Protein AF-A0A2V8X428-F1 (afdb_monomer_lite)

Secondary structure (DSSP, 8-state):
------------------------------PPP--------------------------HHHHHHHHHHHT-HHHHHHHHHHHHHH-TT-HHHHHHHHHHHHHHH-

Foldseek 3Di:
DDDDDDDDPPDDDDDDDDDDDDDDDDPPDDDDDDDDDDDDDDDDDDDDPPPPPPDDDDDLQNVLVVCVVVLVLVSSLVSLVVVCVVVVPPVVSVVSNVVSVVSVVD

Structure (mmCIF, N/CA/C/O backbone):
data_AF-A0A2V8X428-F1
#
_entry.id   AF-A0A2V8X428-F1
#
loop_
_atom_site.group_PDB
_atom_site.id
_atom_site.type_symbol
_atom_site.label_atom_id
_atom_site.label_alt_id
_atom_site.label_comp_id
_atom_site.label_asym_id
_atom_site.label_entity_id
_atom_site.label_seq_id
_atom_site.pdbx_PDB_ins_code
_atom_site.Cartn_x
_atom_site.Cartn_y
_atom_site.Cartn_z
_atom_site.occupancy
_atom_site.B_iso_or_equiv
_atom_site.auth_seq_id
_atom_site.auth_comp_id
_atom_site.auth_asym_id
_atom_site.auth_atom_id
_atom_site.pdbx_PDB_model_num
ATOM 1 N N . MET A 1 1 ? 14.745 6.162 -43.170 1.00 50.50 1 MET A N 1
ATOM 2 C CA . MET A 1 1 ? 15.676 6.207 -42.023 1.00 50.50 1 MET A CA 1
ATOM 3 C C . MET A 1 1 ? 16.374 7.554 -42.017 1.00 50.50 1 MET A C 1
ATOM 5 O O . MET A 1 1 ? 17.100 7.832 -42.957 1.00 50.50 1 MET A O 1
ATOM 9 N N . SER A 1 2 ? 16.129 8.395 -41.012 1.00 50.84 2 SER A N 1
ATOM 10 C CA . SER A 1 2 ? 16.917 9.608 -40.772 1.00 50.84 2 SER A CA 1
ATOM 11 C C . SER A 1 2 ? 16.932 9.864 -39.267 1.00 50.84 2 SER A C 1
ATOM 13 O O . SER A 1 2 ? 15.870 9.909 -38.647 1.00 50.84 2 SER A O 1
ATOM 15 N N . ARG A 1 3 ? 18.121 9.903 -38.660 1.00 58.78 3 ARG A N 1
ATOM 16 C CA . ARG A 1 3 ? 18.326 10.157 -37.228 1.00 58.78 3 ARG A CA 1
ATOM 17 C C . ARG A 1 3 ? 19.081 11.467 -37.094 1.00 58.78 3 ARG A C 1
ATOM 19 O O . ARG A 1 3 ? 20.189 11.573 -37.604 1.00 58.78 3 ARG A O 1
ATOM 26 N N . ILE A 1 4 ? 18.482 12.432 -36.406 1.00 63.97 4 ILE A N 1
ATOM 27 C CA . ILE A 1 4 ? 19.146 13.673 -36.007 1.00 63.97 4 ILE A CA 1
ATOM 28 C C . ILE A 1 4 ? 19.276 13.626 -34.478 1.00 63.97 4 ILE A C 1
ATOM 30 O O . ILE A 1 4 ? 18.275 13.374 -33.803 1.00 63.97 4 ILE A O 1
ATOM 34 N N . PRO A 1 5 ? 20.493 13.774 -33.927 1.00 63.38 5 PRO A N 1
ATOM 35 C CA . PRO A 1 5 ? 20.741 13.631 -32.500 1.00 63.38 5 PRO A CA 1
ATOM 36 C C . PRO A 1 5 ? 20.235 14.853 -31.727 1.00 63.38 5 PRO A C 1
ATOM 38 O O . PRO A 1 5 ? 20.516 15.998 -32.076 1.00 63.38 5 PRO A O 1
ATOM 41 N N . VAL A 1 6 ? 19.497 14.587 -30.653 1.00 55.78 6 VAL A N 1
ATOM 42 C CA . VAL A 1 6 ? 19.031 15.589 -29.695 1.00 55.78 6 VAL A CA 1
ATOM 43 C C . VAL A 1 6 ? 20.194 15.948 -28.769 1.00 55.78 6 VAL A C 1
ATOM 45 O O . VAL A 1 6 ? 20.657 15.108 -28.001 1.00 55.78 6 VAL A O 1
ATOM 48 N N . ALA A 1 7 ? 20.677 17.186 -28.847 1.00 53.62 7 ALA A N 1
ATOM 49 C CA . ALA A 1 7 ? 21.656 17.737 -27.918 1.00 53.62 7 ALA A CA 1
ATOM 50 C C . ALA A 1 7 ? 20.914 18.433 -26.765 1.00 53.62 7 ALA A C 1
ATOM 52 O O . ALA A 1 7 ? 20.445 19.559 -26.913 1.00 53.62 7 ALA A O 1
ATOM 53 N N . PHE A 1 8 ? 20.772 17.753 -25.625 1.00 53.00 8 PHE A N 1
ATOM 54 C CA . PHE A 1 8 ? 20.310 18.367 -24.377 1.00 53.00 8 PHE A CA 1
ATOM 55 C C . PHE A 1 8 ? 21.522 18.940 -23.626 1.00 53.00 8 PHE A C 1
ATOM 57 O O . PHE A 1 8 ? 22.405 18.164 -23.253 1.00 53.00 8 PHE A O 1
ATOM 64 N N . PRO A 1 9 ? 21.606 20.258 -23.373 1.00 55.38 9 PRO A N 1
ATOM 65 C CA . PRO A 1 9 ? 22.621 20.785 -22.477 1.00 55.38 9 PRO A CA 1
ATOM 66 C C . PRO A 1 9 ? 22.281 20.375 -21.039 1.00 55.38 9 PRO A C 1
ATOM 68 O O . PRO A 1 9 ? 21.251 20.747 -20.480 1.00 55.38 9 PRO A O 1
ATOM 71 N N . VAL A 1 10 ? 23.175 19.579 -20.457 1.00 59.31 10 VAL A N 1
ATOM 72 C CA . VAL A 1 10 ? 23.230 19.237 -19.035 1.00 59.31 10 VAL A CA 1
ATOM 73 C C . VAL A 1 10 ? 23.529 20.522 -18.261 1.00 59.31 10 VAL A C 1
ATOM 75 O O . VAL A 1 10 ? 24.682 20.908 -18.085 1.00 59.31 10 VAL A O 1
ATOM 78 N N . SER A 1 11 ? 22.485 21.232 -17.838 1.00 58.25 11 SER A N 1
ATOM 79 C CA . SER A 1 11 ? 22.624 22.355 -16.914 1.00 58.25 11 SER A CA 1
ATOM 80 C C . SER A 1 11 ? 22.760 21.816 -15.493 1.00 58.25 11 SER A C 1
ATOM 82 O O . SER A 1 11 ? 21.818 21.319 -14.883 1.00 58.25 11 SER A O 1
ATOM 84 N N . VAL A 1 12 ? 23.996 21.891 -15.013 1.00 61.66 12 VAL A N 1
ATOM 85 C CA . VAL A 1 12 ? 24.478 21.541 -13.679 1.00 61.66 12 VAL A CA 1
ATOM 86 C C . VAL A 1 12 ? 23.710 22.331 -12.610 1.00 61.66 12 VAL A C 1
ATOM 88 O O . VAL A 1 12 ? 23.885 23.540 -12.471 1.00 61.66 12 VAL A O 1
ATOM 91 N N . LEU A 1 13 ? 22.859 21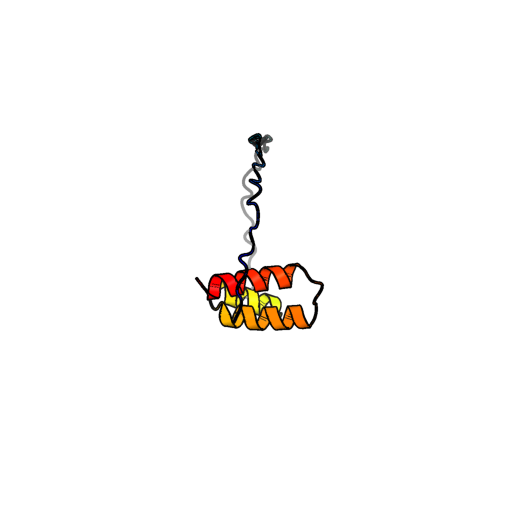.644 -11.844 1.00 56.59 13 LEU A N 1
ATOM 92 C CA . LEU A 1 13 ? 22.177 22.184 -10.667 1.00 56.59 13 LEU A CA 1
ATOM 93 C C . LEU A 1 13 ? 23.066 21.964 -9.431 1.00 56.59 13 LEU A C 1
ATOM 95 O O . LEU A 1 13 ? 22.993 20.919 -8.788 1.00 56.59 13 LEU A O 1
ATOM 99 N N . LEU A 1 14 ? 23.917 22.935 -9.093 1.00 62.81 14 LEU A N 1
ATOM 100 C CA . LEU A 1 14 ? 24.622 22.962 -7.805 1.00 62.81 14 LEU A CA 1
ATOM 101 C C . LEU A 1 14 ? 23.809 23.782 -6.799 1.00 62.81 14 LEU A C 1
ATOM 103 O O . LEU A 1 14 ? 23.998 24.988 -6.666 1.00 62.81 14 LEU A O 1
ATOM 107 N N . LEU A 1 15 ? 22.888 23.117 -6.095 1.00 61.25 15 LEU A N 1
ATOM 108 C CA . LEU A 1 15 ? 22.192 23.690 -4.944 1.00 61.25 15 LEU A CA 1
ATOM 109 C C . LEU A 1 15 ? 22.970 23.330 -3.666 1.00 61.25 15 LEU A C 1
ATOM 111 O O . LEU A 1 15 ? 22.865 22.219 -3.149 1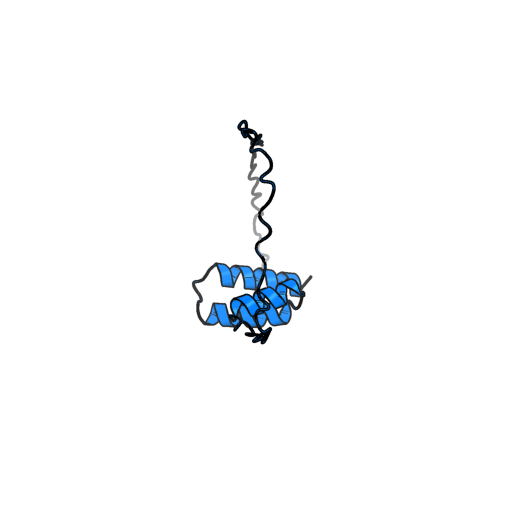.00 61.25 15 LEU A O 1
ATOM 115 N N . THR A 1 16 ? 23.793 24.252 -3.166 1.00 62.34 16 THR A N 1
ATOM 116 C CA . THR A 1 16 ? 24.499 24.102 -1.885 1.00 62.34 16 THR A CA 1
ATOM 117 C C . THR A 1 16 ? 23.529 24.325 -0.724 1.00 62.34 16 THR A C 1
ATOM 119 O O . THR A 1 16 ? 23.230 25.464 -0.365 1.00 62.34 16 THR A O 1
ATOM 122 N N . LEU A 1 17 ? 23.025 23.240 -0.137 1.00 63.38 17 LEU A N 1
ATOM 123 C CA . LEU A 1 17 ? 22.242 23.272 1.099 1.00 63.38 17 LEU A CA 1
ATOM 124 C C . LEU A 1 17 ? 23.184 23.211 2.308 1.00 63.38 17 LEU A C 1
ATOM 126 O O . LEU A 1 17 ? 23.621 22.141 2.727 1.00 63.38 17 LEU A O 1
ATOM 130 N N . SER A 1 18 ? 23.492 24.378 2.868 1.00 50.06 18 SER A N 1
ATOM 131 C CA . SER A 1 18 ? 24.108 24.513 4.189 1.00 50.06 18 SER A CA 1
ATOM 132 C C . SER A 1 18 ? 23.058 24.207 5.258 1.00 50.06 18 SER A C 1
ATOM 134 O O . SER A 1 18 ? 22.157 25.012 5.481 1.00 50.06 18 SER A O 1
ATOM 136 N N . ILE A 1 19 ? 23.154 23.052 5.917 1.00 70.38 19 ILE A N 1
ATOM 137 C CA . ILE A 1 19 ? 22.310 22.713 7.072 1.00 70.38 19 ILE A CA 1
ATOM 138 C C . ILE A 1 19 ? 23.046 23.153 8.348 1.00 70.38 19 ILE A C 1
ATOM 140 O O . ILE A 1 19 ? 24.076 22.558 8.674 1.00 70.38 19 ILE A O 1
ATOM 144 N N . PRO A 1 20 ? 22.566 24.163 9.099 1.00 54.34 20 PRO A N 1
ATOM 145 C CA . PRO A 1 20 ? 23.064 24.418 10.442 1.00 54.34 20 PRO A CA 1
ATOM 146 C C . PRO A 1 20 ? 22.540 23.341 11.402 1.00 54.34 20 PRO A C 1
ATOM 148 O O . PRO A 1 20 ? 21.338 23.182 11.613 1.00 54.34 20 PRO A O 1
ATOM 151 N N . CYS A 1 21 ? 23.477 22.595 11.982 1.00 54.34 21 CYS A N 1
ATOM 152 C CA . CYS A 1 21 ? 23.250 21.649 13.065 1.00 54.34 21 CYS A CA 1
ATOM 153 C C . CYS A 1 21 ? 22.922 22.431 14.349 1.00 54.34 21 CYS A C 1
ATOM 155 O O . CYS A 1 21 ? 23.819 22.941 15.016 1.00 54.34 21 CYS A O 1
ATOM 157 N N . ALA A 1 22 ? 21.638 22.564 14.680 1.00 55.69 22 ALA A N 1
ATOM 158 C CA . ALA A 1 22 ? 21.195 23.045 15.985 1.00 55.69 22 ALA A CA 1
ATOM 159 C C . ALA A 1 22 ? 20.793 21.832 16.834 1.00 55.69 22 ALA A C 1
ATOM 161 O O . ALA A 1 22 ? 19.657 21.363 16.783 1.00 55.69 22 ALA A O 1
ATOM 162 N N . GLY A 1 23 ? 21.760 21.296 17.583 1.00 52.56 23 GLY A N 1
ATOM 163 C CA . GLY A 1 23 ? 21.520 20.280 18.601 1.00 52.56 23 GLY A CA 1
ATOM 164 C C . GLY A 1 23 ? 20.657 20.856 19.721 1.00 52.56 23 GLY A C 1
ATOM 165 O O . GLY A 1 23 ? 21.090 21.746 20.450 1.00 52.56 23 GLY A O 1
ATOM 166 N N . GLN A 1 24 ? 19.430 20.357 19.854 1.00 52.84 24 GLN A N 1
ATOM 167 C CA . GLN A 1 24 ? 18.584 20.643 21.006 1.00 52.84 24 GLN A CA 1
ATOM 168 C C . GLN A 1 24 ? 19.021 19.742 22.163 1.00 52.84 24 GLN A C 1
ATOM 170 O O . GLN A 1 24 ? 18.690 18.560 22.203 1.00 52.84 24 GLN A O 1
ATOM 175 N N . SER A 1 25 ? 19.810 20.299 23.082 1.00 49.25 25 SER A N 1
ATOM 176 C CA . SER A 1 25 ? 20.076 19.668 24.373 1.00 49.25 25 SER A CA 1
ATOM 177 C C . SER A 1 25 ? 18.880 19.904 25.288 1.00 49.25 25 SER A C 1
ATOM 179 O O . SER A 1 25 ? 18.454 21.040 25.497 1.00 49.25 25 SER A O 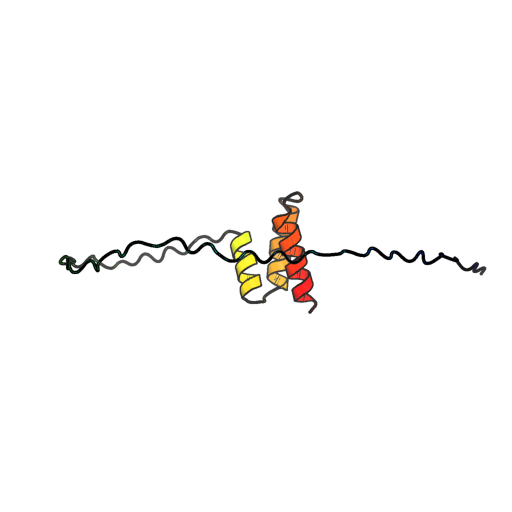1
ATOM 181 N N . LEU A 1 26 ? 18.350 18.801 25.803 1.00 50.75 26 LEU A N 1
ATOM 182 C CA . LEU A 1 26 ? 17.216 18.703 26.710 1.00 50.75 26 LEU A CA 1
ATOM 183 C C . LEU A 1 26 ? 17.424 19.580 27.954 1.00 50.75 26 LEU A C 1
ATOM 185 O O . LEU A 1 26 ? 18.429 19.462 28.654 1.00 50.75 26 LEU A O 1
ATOM 189 N N . VAL A 1 27 ? 16.453 20.452 28.229 1.00 47.12 27 VAL A N 1
ATOM 190 C CA . VAL A 1 27 ? 16.257 21.037 29.558 1.00 47.12 27 VAL A CA 1
ATOM 191 C C . VAL A 1 27 ? 15.624 19.947 30.419 1.00 47.12 27 VAL A C 1
ATOM 193 O O . VAL A 1 27 ? 14.417 19.724 30.378 1.00 47.12 27 VAL A O 1
ATOM 196 N N . GLU A 1 28 ? 16.468 19.237 31.162 1.00 53.53 28 GLU A N 1
ATOM 197 C CA . GLU A 1 28 ? 16.069 18.365 32.265 1.00 53.53 28 GLU A CA 1
ATOM 198 C C . GLU A 1 28 ? 15.580 19.273 33.410 1.00 53.53 28 GLU A C 1
ATOM 200 O O . GLU A 1 28 ? 16.368 19.906 34.118 1.00 53.53 28 GLU A O 1
ATOM 205 N N . GLY A 1 29 ? 14.263 19.433 33.536 1.00 56.09 29 GLY A N 1
ATOM 206 C CA . GLY A 1 29 ? 13.662 20.094 34.694 1.00 56.09 29 GLY A CA 1
ATOM 207 C C . GLY A 1 29 ? 13.812 19.219 35.948 1.00 56.09 29 GLY A C 1
ATOM 208 O O . GLY A 1 29 ? 13.804 17.996 35.836 1.00 56.09 29 GLY A O 1
ATOM 209 N N . PRO A 1 30 ? 13.940 19.799 37.155 1.00 51.56 30 PRO A N 1
ATOM 210 C CA . PRO A 1 30 ? 14.143 19.017 38.367 1.00 51.56 30 PRO A CA 1
ATOM 211 C C . PRO A 1 30 ? 12.830 18.342 38.782 1.00 51.56 30 PRO A C 1
ATOM 213 O O . PRO A 1 30 ? 11.954 18.969 39.387 1.00 51.56 30 PRO A O 1
ATOM 216 N N . GLU A 1 31 ? 12.684 17.056 38.468 1.00 46.31 31 GLU A N 1
ATOM 217 C CA . GLU A 1 31 ? 11.594 16.243 39.002 1.00 46.31 31 GLU A CA 1
ATOM 218 C C . GLU A 1 31 ? 11.783 16.058 40.516 1.00 46.31 31 GLU A C 1
ATOM 220 O O . GLU A 1 31 ? 12.789 15.540 41.005 1.00 46.31 31 GLU A O 1
ATOM 225 N N . LYS A 1 32 ? 10.808 16.554 41.281 1.00 52.94 32 LYS A N 1
ATOM 226 C CA . LYS A 1 32 ? 10.742 16.423 42.740 1.00 52.94 32 LYS A CA 1
ATOM 227 C C . LYS A 1 32 ? 10.551 14.942 43.114 1.00 52.94 32 LYS A C 1
ATOM 229 O O . LYS A 1 32 ? 9.793 14.256 42.430 1.00 52.94 32 LYS A O 1
ATOM 234 N N . PRO A 1 33 ? 11.141 14.437 44.212 1.00 51.59 33 PRO A N 1
ATOM 235 C CA . PRO A 1 33 ? 11.096 13.012 44.524 1.00 51.59 33 PRO A CA 1
ATOM 236 C C . PRO A 1 33 ? 9.685 12.607 44.973 1.00 51.59 33 PRO A C 1
ATOM 238 O O . PRO A 1 33 ? 9.205 13.072 46.008 1.00 51.59 33 PRO A O 1
ATOM 241 N N . VAL A 1 34 ? 9.020 11.724 44.225 1.00 60.97 34 VAL A N 1
ATOM 242 C CA . VAL A 1 34 ? 7.797 11.047 44.682 1.00 60.97 34 VAL A CA 1
ATOM 243 C C . VAL A 1 34 ? 8.208 9.802 45.469 1.00 60.97 34 VAL A C 1
ATOM 245 O O . VAL A 1 34 ? 8.802 8.871 44.932 1.00 60.97 34 VAL A O 1
ATOM 248 N N . ALA A 1 35 ? 7.922 9.819 46.771 1.00 59.56 35 ALA A N 1
ATOM 249 C CA . ALA A 1 35 ? 8.190 8.733 47.711 1.00 59.56 35 ALA A CA 1
ATOM 250 C C . ALA A 1 35 ? 7.444 7.425 47.340 1.00 59.56 35 ALA A C 1
ATOM 252 O O . ALA A 1 35 ? 6.386 7.476 46.704 1.00 59.56 35 ALA A O 1
ATOM 253 N N . PRO A 1 36 ? 7.943 6.243 47.758 1.00 48.47 36 PRO A N 1
ATOM 254 C CA . PRO A 1 36 ? 7.375 4.961 47.360 1.00 48.47 36 PRO A CA 1
ATOM 255 C C . PRO A 1 36 ? 6.046 4.696 48.077 1.00 48.47 36 PRO A C 1
ATOM 257 O O . PRO A 1 36 ? 5.969 4.678 49.306 1.00 48.47 36 PRO A O 1
ATOM 260 N N . ARG A 1 37 ? 4.981 4.462 47.304 1.00 54.25 37 ARG A N 1
ATOM 261 C CA . ARG A 1 37 ? 3.655 4.103 47.823 1.00 54.25 37 ARG A CA 1
ATOM 262 C C . ARG A 1 37 ? 3.640 2.608 48.164 1.00 54.25 37 ARG A C 1
ATOM 264 O O . ARG A 1 37 ? 3.418 1.769 47.297 1.00 54.25 37 ARG A O 1
ATOM 271 N N . VAL A 1 38 ? 3.921 2.279 49.423 1.00 50.66 38 VAL A N 1
ATOM 272 C CA . VAL A 1 38 ? 3.794 0.918 49.965 1.00 50.66 38 VAL A CA 1
ATOM 273 C C . VAL A 1 38 ? 2.342 0.650 50.379 1.00 50.66 38 VAL A C 1
ATOM 275 O O . VAL A 1 38 ? 1.727 1.468 51.056 1.00 50.66 38 VAL A O 1
ATOM 278 N N . ALA A 1 39 ? 1.874 -0.543 50.002 1.00 49.38 39 ALA A N 1
ATOM 279 C CA . ALA A 1 39 ? 0.713 -1.295 50.483 1.00 49.38 39 ALA A CA 1
ATOM 280 C C . ALA A 1 39 ? -0.696 -0.764 50.172 1.00 49.38 39 ALA A C 1
ATOM 282 O O . ALA A 1 39 ? -1.161 0.211 50.750 1.00 49.38 39 ALA A O 1
ATOM 283 N N . GLN A 1 40 ? -1.433 -1.561 49.392 1.00 49.97 40 GLN A N 1
ATOM 284 C CA . GLN A 1 40 ? -2.765 -2.028 49.786 1.00 49.97 40 GLN A CA 1
ATOM 285 C C . GLN A 1 40 ? -3.112 -3.309 49.013 1.00 49.97 40 GLN A C 1
ATOM 287 O O . GLN A 1 40 ? -3.558 -3.279 47.870 1.00 49.97 40 GLN A O 1
ATOM 292 N N . SER A 1 41 ? -2.874 -4.452 49.657 1.00 50.72 41 SER A N 1
ATOM 293 C CA . SER A 1 41 ? -3.376 -5.757 49.232 1.00 50.72 41 SER A CA 1
ATOM 294 C C . SER A 1 41 ? -4.881 -5.801 49.500 1.00 50.72 41 SER A C 1
ATOM 296 O O . SER A 1 41 ? -5.303 -5.969 50.643 1.00 50.72 41 SER A O 1
ATOM 298 N N . GLN A 1 42 ? -5.701 -5.610 48.469 1.00 53.97 42 GLN A N 1
ATOM 299 C CA . GLN A 1 42 ? -7.131 -5.909 48.553 1.00 53.97 42 GLN A CA 1
ATOM 300 C C . GLN A 1 42 ? -7.351 -7.419 48.364 1.00 53.97 42 GLN A C 1
ATOM 302 O O . GLN A 1 42 ? -6.758 -7.997 47.450 1.00 53.97 42 GLN A O 1
ATOM 307 N N . PRO A 1 43 ? -8.190 -8.076 49.187 1.00 44.19 43 PRO A N 1
ATOM 308 C CA . PRO A 1 43 ? -8.594 -9.456 48.950 1.00 44.19 43 PRO A CA 1
ATOM 309 C C . PRO A 1 43 ? -9.416 -9.523 47.659 1.00 44.19 43 PRO A C 1
ATOM 311 O O . PRO A 1 43 ? -10.540 -9.025 47.606 1.00 44.19 43 PRO A O 1
ATOM 314 N N . GLN A 1 44 ? -8.853 -10.113 46.605 1.00 47.53 44 GLN A N 1
ATOM 315 C CA . GLN A 1 44 ? -9.599 -10.409 45.387 1.00 47.53 44 GLN A CA 1
ATOM 316 C C . GLN A 1 44 ? -10.491 -11.625 45.659 1.00 47.53 44 GLN A C 1
ATOM 318 O O . GLN A 1 44 ? -10.006 -12.741 45.838 1.00 47.53 44 GLN A O 1
ATOM 323 N N . THR A 1 45 ? -11.802 -11.399 45.723 1.00 51.41 45 THR A N 1
ATOM 324 C CA . THR A 1 45 ? -12.805 -12.453 45.555 1.00 51.41 45 THR A CA 1
ATOM 325 C C . THR A 1 45 ? -12.578 -13.147 44.204 1.00 51.41 45 THR A C 1
ATOM 327 O O . THR A 1 45 ? -12.239 -12.467 43.231 1.00 51.41 45 THR A O 1
ATOM 330 N N . PRO A 1 46 ? -12.725 -14.482 44.108 1.00 50.53 46 PRO A N 1
ATOM 331 C CA . PRO A 1 46 ? -12.472 -15.200 42.865 1.00 50.53 46 PRO A CA 1
ATOM 332 C C . PRO A 1 46 ? -13.539 -14.813 41.836 1.00 50.53 46 PRO A C 1
ATOM 334 O O . PRO A 1 46 ? -14.687 -15.244 41.917 1.00 50.53 46 PRO A O 1
ATOM 337 N N . VAL A 1 47 ? -13.164 -13.946 40.896 1.00 55.59 47 VAL A N 1
ATOM 338 C CA . VAL A 1 47 ? -13.976 -13.628 39.724 1.00 55.59 47 VAL A CA 1
ATOM 339 C C . VAL A 1 47 ? -13.868 -14.781 38.735 1.00 55.59 47 VAL A C 1
ATOM 341 O O . VAL A 1 47 ? -12.790 -15.126 38.256 1.00 55.59 47 VAL A O 1
ATOM 344 N N . ASP A 1 48 ? -15.023 -15.387 38.498 1.00 57.75 48 ASP A N 1
ATOM 345 C CA . ASP A 1 48 ? -15.286 -16.478 37.573 1.00 57.75 48 ASP A CA 1
ATOM 346 C C . ASP A 1 48 ? -14.702 -16.167 36.182 1.00 57.75 48 ASP A C 1
ATOM 348 O O . ASP A 1 48 ? -15.106 -15.223 35.496 1.00 57.75 48 ASP A O 1
ATOM 352 N N . SER A 1 49 ? -13.683 -16.926 35.787 1.00 60.84 49 SER A N 1
ATOM 353 C CA . SER A 1 49 ? -12.856 -16.690 34.606 1.00 60.84 49 SER A CA 1
ATOM 354 C C . SER A 1 49 ? -13.479 -17.289 33.345 1.00 60.84 49 SER A C 1
ATOM 356 O O . SER A 1 49 ? -12.885 -18.125 32.665 1.00 60.84 49 SER A O 1
ATOM 358 N N . SER A 1 50 ? -14.659 -16.802 32.960 1.00 59.44 50 SER A N 1
ATOM 359 C CA . SER A 1 50 ? -15.110 -16.947 31.572 1.00 59.44 50 SER A CA 1
ATOM 360 C C . SER A 1 50 ? -14.435 -15.870 30.719 1.00 59.44 50 SER A C 1
ATOM 362 O O . SER A 1 50 ? -14.960 -14.789 30.466 1.00 59.44 50 SER A O 1
ATOM 364 N N . VAL A 1 51 ? -13.193 -16.145 30.312 1.00 54.81 51 VAL A N 1
ATOM 365 C CA . VAL A 1 51 ? -12.455 -15.299 29.369 1.00 54.81 51 VAL A CA 1
ATOM 366 C C . VAL A 1 51 ? -13.144 -15.406 28.009 1.00 54.81 51 VAL A C 1
ATOM 368 O O . VAL A 1 51 ? -12.851 -16.287 27.203 1.00 54.81 51 VAL A O 1
ATOM 371 N N . ILE A 1 52 ? -14.098 -14.513 27.761 1.00 62.12 52 ILE A N 1
ATOM 372 C CA . ILE A 1 52 ? -14.651 -14.273 26.431 1.00 62.12 52 ILE A CA 1
ATOM 373 C C . ILE A 1 52 ? -13.498 -13.713 25.596 1.00 62.12 52 ILE A C 1
ATOM 375 O O . ILE A 1 52 ? -13.113 -12.553 25.739 1.00 62.12 52 ILE A O 1
ATOM 379 N N . VAL A 1 53 ? -12.907 -14.549 24.743 1.00 62.66 53 VAL A N 1
ATOM 380 C CA . VAL A 1 53 ? -11.917 -14.111 23.756 1.00 62.66 53 VAL A CA 1
ATOM 381 C C . VAL A 1 53 ? -12.661 -13.308 22.691 1.00 62.66 53 VAL A C 1
ATOM 383 O O . VAL A 1 53 ? -13.111 -13.843 21.680 1.00 62.66 53 VAL A O 1
ATOM 386 N N . VAL A 1 54 ? -12.835 -12.009 22.934 1.00 69.88 54 VAL A N 1
ATOM 387 C CA . VAL A 1 54 ? -13.307 -11.067 21.918 1.00 69.88 54 VAL A CA 1
ATOM 388 C C . VAL A 1 54 ? -12.175 -10.914 20.910 1.00 69.88 54 VAL A C 1
ATOM 390 O O . VAL A 1 54 ? -11.185 -10.235 21.178 1.00 69.88 54 VAL A O 1
ATOM 393 N N . LYS A 1 55 ? -12.280 -11.585 19.761 1.00 68.44 55 LYS A N 1
ATOM 394 C CA . LYS A 1 55 ? -11.373 -11.339 18.639 1.00 68.44 55 LYS A CA 1
ATOM 395 C C . LYS A 1 55 ? -11.592 -9.890 18.182 1.00 68.44 55 LYS A C 1
ATOM 397 O O . LYS A 1 55 ? -12.717 -9.563 17.811 1.00 68.44 55 LYS A O 1
ATOM 402 N N . PRO A 1 56 ? -10.573 -9.017 18.210 1.00 72.88 56 PRO A N 1
ATOM 403 C CA . PRO A 1 56 ? -10.731 -7.667 17.696 1.00 72.88 56 PRO A CA 1
ATOM 404 C C . PRO A 1 56 ? -11.027 -7.730 16.196 1.00 72.88 56 PRO A C 1
ATOM 406 O O . PRO A 1 56 ? -10.289 -8.374 15.445 1.00 72.88 56 PRO A O 1
ATOM 409 N N . GLU A 1 57 ? -12.097 -7.070 15.763 1.00 84.12 57 GLU A N 1
ATOM 410 C CA . GLU A 1 57 ? -12.352 -6.850 14.341 1.00 84.12 57 GLU A CA 1
ATOM 411 C C . GLU A 1 57 ? -11.290 -5.880 13.810 1.00 84.12 57 GLU A C 1
ATOM 413 O O . GLU A 1 57 ? -11.209 -4.727 14.237 1.00 84.12 57 GLU A O 1
ATOM 418 N N . LEU A 1 58 ? -10.425 -6.373 12.922 1.00 89.56 58 LEU A N 1
ATOM 419 C CA . LEU A 1 58 ? -9.327 -5.593 12.356 1.00 89.56 58 LEU A CA 1
ATOM 420 C C . LEU A 1 58 ? -9.820 -4.757 11.180 1.00 89.56 58 LEU A C 1
ATOM 422 O O . LEU A 1 58 ? -10.455 -5.268 10.252 1.00 89.56 58 LEU A O 1
ATOM 426 N N . THR A 1 59 ? -9.454 -3.477 11.169 1.00 96.69 59 THR A N 1
ATOM 427 C CA . THR A 1 59 ? -9.661 -2.644 9.984 1.00 96.69 59 THR A CA 1
ATOM 428 C C . THR A 1 59 ? -8.748 -3.107 8.845 1.00 96.69 59 THR A C 1
ATOM 430 O O . THR A 1 59 ? -7.704 -3.725 9.062 1.00 96.69 59 THR A O 1
ATOM 433 N N . GLN A 1 60 ? -9.113 -2.786 7.601 1.00 97.38 60 GLN A N 1
ATOM 434 C CA . GLN A 1 60 ? -8.268 -3.104 6.441 1.00 97.38 60 GLN A CA 1
ATOM 435 C C . GLN A 1 60 ? -6.890 -2.429 6.534 1.00 97.38 60 GLN A C 1
ATOM 437 O O . GLN A 1 60 ? -5.898 -3.014 6.113 1.00 97.38 60 GLN A O 1
ATOM 442 N N . GLU A 1 61 ? -6.814 -1.230 7.117 1.00 97.69 61 GLU A N 1
ATOM 443 C CA . GLU A 1 61 ? -5.540 -0.552 7.361 1.00 97.69 61 GLU A CA 1
ATOM 444 C C . GLU A 1 61 ? -4.678 -1.317 8.370 1.00 97.69 61 GLU A C 1
ATOM 446 O O . GLU A 1 61 ? -3.526 -1.615 8.074 1.00 97.69 61 GLU A O 1
ATOM 451 N N . GLN A 1 62 ? -5.245 -1.718 9.511 1.00 98.06 62 GLN A N 1
ATOM 452 C CA . GLN A 1 62 ? -4.515 -2.497 10.516 1.00 98.06 62 GLN A CA 1
ATOM 453 C C . GLN A 1 62 ? -4.055 -3.849 9.962 1.00 98.06 62 GLN A C 1
ATOM 455 O O . GLN A 1 62 ? -2.959 -4.312 10.271 1.00 98.06 62 GLN A O 1
ATOM 460 N N . LEU A 1 63 ? -4.874 -4.481 9.117 1.00 97.81 63 LEU A N 1
ATOM 461 C CA . LEU A 1 63 ? -4.497 -5.705 8.418 1.00 97.81 63 LEU A CA 1
ATOM 462 C C . LEU A 1 63 ? -3.290 -5.475 7.492 1.00 97.81 63 LEU A C 1
ATOM 464 O O . LEU A 1 63 ? -2.355 -6.273 7.499 1.00 97.81 63 LEU A O 1
ATOM 468 N N . ALA A 1 64 ? -3.287 -4.386 6.721 1.00 98.38 64 ALA A N 1
ATOM 469 C CA . ALA A 1 64 ? -2.162 -4.029 5.858 1.00 98.38 64 ALA A CA 1
ATOM 470 C C . ALA A 1 64 ? -0.893 -3.701 6.663 1.00 98.38 64 ALA A C 1
ATOM 472 O O . ALA A 1 64 ? 0.199 -4.135 6.295 1.00 98.38 64 ALA A O 1
ATOM 473 N N . ASP A 1 65 ? -1.029 -2.990 7.785 1.00 98.44 65 ASP A N 1
ATOM 474 C CA . ASP A 1 65 ? 0.071 -2.700 8.711 1.00 98.44 65 ASP A CA 1
ATOM 475 C C . ASP A 1 65 ? 0.656 -3.990 9.313 1.00 98.44 65 ASP A C 1
ATOM 477 O O . ASP A 1 65 ? 1.876 -4.125 9.430 1.00 98.44 65 ASP A O 1
ATOM 481 N N . LEU A 1 66 ? -0.185 -4.981 9.630 1.00 98.38 66 LEU A N 1
ATOM 482 C CA . LEU A 1 66 ? 0.275 -6.295 10.082 1.00 98.38 66 LEU A CA 1
ATOM 483 C C . LEU A 1 66 ? 1.047 -7.044 8.992 1.00 98.38 66 LEU A C 1
ATOM 485 O O . LEU A 1 66 ? 2.091 -7.622 9.292 1.00 98.38 66 LEU A O 1
ATOM 489 N N . TYR A 1 67 ? 0.586 -7.014 7.739 1.00 98.56 67 TYR A N 1
ATOM 490 C CA . TYR A 1 67 ? 1.346 -7.589 6.626 1.00 98.56 67 TYR A CA 1
ATOM 491 C C . TYR A 1 67 ? 2.710 -6.904 6.460 1.00 98.56 67 TYR A C 1
ATOM 493 O O . TYR A 1 67 ? 3.725 -7.587 6.342 1.00 98.56 67 TYR A O 1
ATOM 501 N N . MET A 1 68 ? 2.774 -5.571 6.569 1.00 98.69 68 MET A N 1
ATOM 502 C CA . MET A 1 68 ? 4.048 -4.836 6.567 1.00 98.69 68 MET A CA 1
ATOM 503 C C . MET A 1 68 ? 4.979 -5.286 7.696 1.00 98.69 68 MET A C 1
ATOM 505 O O . ME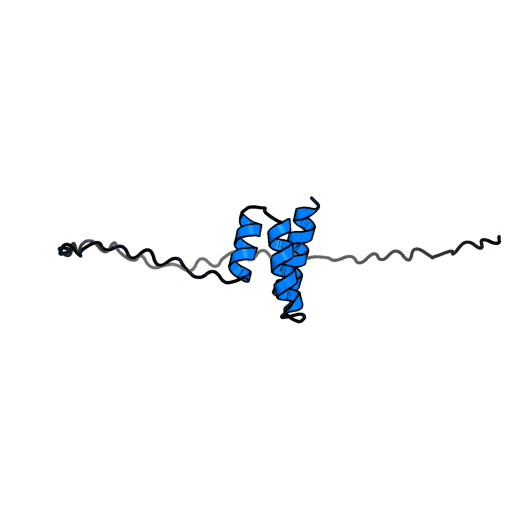T A 1 68 ? 6.157 -5.547 7.452 1.00 98.69 68 MET A O 1
ATOM 509 N N . ALA A 1 69 ? 4.460 -5.412 8.921 1.00 98.44 69 ALA A N 1
ATOM 510 C CA . ALA A 1 69 ? 5.237 -5.846 10.081 1.00 98.44 69 ALA A CA 1
ATOM 511 C C . ALA A 1 69 ? 5.789 -7.273 9.917 1.00 98.44 69 ALA A C 1
ATOM 513 O O . ALA A 1 69 ? 6.888 -7.576 10.381 1.00 98.44 69 ALA A O 1
ATOM 514 N N . ARG A 1 70 ? 5.046 -8.139 9.219 1.00 98.25 70 ARG A N 1
ATOM 515 C CA . ARG A 1 70 ? 5.450 -9.514 8.892 1.00 98.25 70 ARG A CA 1
ATOM 516 C C . ARG A 1 70 ? 6.346 -9.623 7.662 1.00 98.25 70 ARG A C 1
ATOM 518 O O . ARG A 1 70 ? 6.858 -10.706 7.402 1.00 98.25 70 ARG A O 1
ATOM 525 N N . LYS A 1 71 ? 6.591 -8.508 6.966 1.00 98.12 71 LYS A N 1
ATOM 526 C CA . LYS A 1 71 ? 7.304 -8.431 5.682 1.00 98.12 71 LYS A CA 1
ATOM 527 C C . LYS A 1 71 ? 6.574 -9.092 4.509 1.00 98.12 71 LYS A C 1
ATOM 529 O O . LYS A 1 71 ? 7.168 -9.327 3.460 1.00 98.12 71 LYS A O 1
ATOM 534 N N . ASP A 1 72 ? 5.272 -9.305 4.652 1.00 98.69 72 ASP A N 1
ATOM 535 C CA . ASP A 1 72 ? 4.376 -9.765 3.591 1.00 98.69 72 ASP A CA 1
ATOM 536 C C . ASP A 1 72 ? 4.013 -8.567 2.688 1.00 98.69 72 ASP A C 1
ATOM 538 O O . ASP A 1 72 ? 2.880 -8.080 2.641 1.00 98.69 72 ASP A O 1
ATOM 542 N N . TYR A 1 73 ? 5.025 -7.995 2.026 1.00 98.75 73 TYR A N 1
ATOM 543 C CA . TYR A 1 73 ? 4.906 -6.698 1.350 1.00 98.75 73 TYR A CA 1
ATOM 544 C C . TYR A 1 73 ? 3.934 -6.719 0.167 1.00 98.75 73 TYR A C 1
ATOM 546 O O . TYR A 1 73 ? 3.288 -5.710 -0.120 1.00 98.75 73 TYR A O 1
ATOM 554 N N . ARG A 1 74 ? 3.792 -7.867 -0.504 1.00 98.62 74 ARG A N 1
ATOM 555 C CA . ARG A 1 74 ? 2.876 -8.028 -1.639 1.00 98.62 74 ARG A CA 1
ATOM 556 C C . ARG A 1 74 ? 1.422 -7.922 -1.189 1.00 98.62 74 ARG A C 1
ATOM 558 O O . AR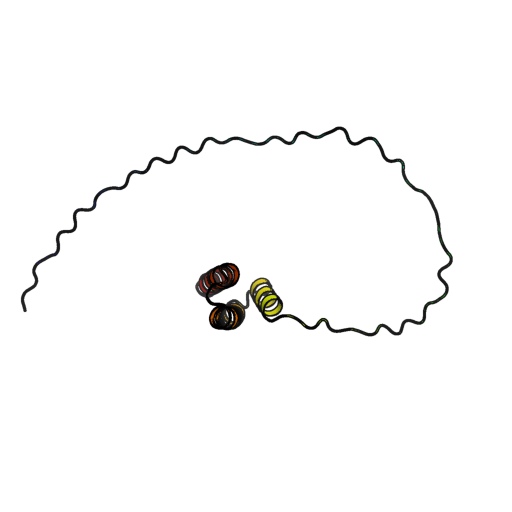G A 1 74 ? 0.635 -7.197 -1.796 1.00 98.62 74 ARG A O 1
ATOM 565 N N . GLU A 1 75 ? 1.067 -8.626 -0.125 1.00 98.69 75 GLU A N 1
ATOM 566 C CA . GLU A 1 75 ? -0.261 -8.633 0.478 1.00 98.69 75 GLU A CA 1
ATOM 567 C C . GLU A 1 75 ? -0.585 -7.245 1.036 1.00 98.69 75 GLU A C 1
ATOM 569 O O . GLU A 1 75 ? -1.660 -6.704 0.764 1.00 98.69 75 GLU A O 1
ATOM 574 N N . ALA A 1 76 ? 0.377 -6.615 1.719 1.00 98.81 76 ALA A N 1
ATOM 575 C CA . ALA A 1 76 ? 0.251 -5.235 2.175 1.00 98.81 76 ALA A CA 1
ATOM 576 C C . ALA A 1 76 ? -0.042 -4.273 1.011 1.00 98.81 76 ALA A C 1
ATOM 578 O O . ALA A 1 76 ? -1.000 -3.500 1.077 1.00 98.81 76 ALA A O 1
ATOM 579 N N . ALA A 1 77 ? 0.726 -4.349 -0.083 1.00 98.75 77 ALA A N 1
ATOM 580 C CA . ALA A 1 77 ? 0.537 -3.497 -1.254 1.00 98.75 77 ALA A CA 1
ATOM 581 C C . ALA A 1 77 ? -0.851 -3.682 -1.887 1.00 98.75 77 ALA A C 1
ATOM 583 O O . ALA A 1 77 ? -1.497 -2.703 -2.259 1.00 98.75 77 ALA A O 1
ATOM 584 N N . GLN A 1 78 ? -1.362 -4.915 -1.963 1.00 98.75 78 GLN A N 1
ATOM 585 C CA . GLN A 1 78 ? -2.712 -5.174 -2.471 1.00 98.75 78 GLN A CA 1
ATOM 586 C C . GLN A 1 78 ? -3.803 -4.543 -1.597 1.00 98.75 78 GLN A C 1
ATOM 588 O O . GLN A 1 78 ? -4.784 -4.009 -2.123 1.00 98.75 78 GLN A O 1
ATOM 593 N N . VAL A 1 79 ? -3.662 -4.604 -0.270 1.00 98.69 79 VAL A N 1
ATOM 594 C CA . VAL A 1 79 ? -4.634 -4.003 0.654 1.00 98.69 79 VAL A CA 1
ATOM 595 C C . VAL A 1 79 ? -4.554 -2.475 0.593 1.00 98.69 79 VAL A C 1
ATOM 597 O O . VAL A 1 79 ? -5.588 -1.829 0.421 1.00 98.69 79 VAL A O 1
ATOM 600 N N . TYR A 1 80 ? -3.351 -1.891 0.636 1.00 98.81 80 TYR A N 1
ATOM 601 C CA . TYR A 1 80 ? -3.183 -0.441 0.496 1.00 98.81 80 TYR A CA 1
ATOM 602 C C . TYR A 1 80 ? -3.689 0.077 -0.840 1.00 98.81 80 TYR A C 1
ATOM 604 O O . TYR A 1 80 ? -4.334 1.119 -0.859 1.00 98.81 80 TYR A O 1
ATOM 612 N N . LYS A 1 81 ? -3.494 -0.665 -1.934 1.00 98.75 81 LYS A N 1
ATOM 613 C CA . LYS A 1 81 ? -4.059 -0.298 -3.232 1.00 98.75 81 LYS A CA 1
ATOM 614 C C . LYS A 1 81 ? -5.586 -0.198 -3.172 1.00 98.75 81 LYS A C 1
ATOM 616 O O . LYS A 1 81 ? -6.158 0.767 -3.663 1.00 98.75 81 LYS A O 1
ATOM 621 N N . ARG A 1 82 ? -6.266 -1.153 -2.528 1.00 98.75 82 ARG A N 1
ATOM 622 C CA . ARG A 1 82 ? -7.727 -1.073 -2.343 1.00 98.75 82 ARG A CA 1
ATOM 623 C C . ARG A 1 82 ? -8.128 0.147 -1.509 1.00 98.75 82 ARG A C 1
ATOM 625 O O . ARG A 1 82 ? -9.114 0.800 -1.834 1.00 98.75 82 ARG A O 1
ATOM 632 N N . LEU A 1 83 ? -7.358 0.480 -0.473 1.00 98.62 83 LEU A N 1
ATOM 633 C CA . LEU A 1 83 ? -7.591 1.672 0.348 1.00 98.62 83 LEU A CA 1
ATOM 634 C C . LEU A 1 83 ? -7.367 2.978 -0.431 1.00 98.62 83 LEU A C 1
ATOM 636 O O . LEU A 1 83 ? -8.145 3.916 -0.260 1.00 98.62 83 LEU A O 1
ATOM 640 N N . THR A 1 84 ? -6.364 3.043 -1.314 1.00 98.75 84 THR A N 1
ATOM 641 C CA . THR A 1 84 ? -6.154 4.196 -2.206 1.00 98.75 84 THR A CA 1
ATOM 642 C C . THR A 1 84 ? -7.228 4.287 -3.281 1.00 98.75 84 THR A C 1
ATOM 644 O O . THR A 1 84 ? -7.653 5.385 -3.606 1.00 98.75 84 THR A O 1
ATOM 647 N N . ASP A 1 85 ? -7.709 3.155 -3.801 1.00 98.56 85 ASP A N 1
ATOM 648 C CA . ASP A 1 85 ? -8.799 3.134 -4.783 1.00 98.56 85 ASP A CA 1
ATOM 649 C C . ASP A 1 85 ? -10.106 3.676 -4.156 1.00 98.56 85 ASP A C 1
ATOM 651 O O . ASP A 1 85 ? -10.874 4.368 -4.820 1.00 98.56 85 ASP A O 1
ATOM 655 N N . GLN A 1 86 ? -10.340 3.415 -2.861 1.00 98.25 86 GLN A N 1
ATOM 656 C CA . GLN A 1 86 ? -11.488 3.938 -2.104 1.00 98.25 86 GLN A CA 1
ATOM 657 C C . GLN A 1 86 ? -11.316 5.401 -1.681 1.00 98.25 86 GLN A C 1
ATOM 659 O O . GLN A 1 86 ? -12.272 6.170 -1.729 1.00 98.25 86 GLN A O 1
ATOM 664 N N . ASN A 1 87 ? -10.106 5.790 -1.268 1.00 98.06 87 ASN A N 1
ATOM 665 C CA . ASN A 1 87 ? -9.786 7.138 -0.800 1.00 98.06 87 ASN A CA 1
ATOM 666 C C . ASN A 1 87 ? -8.556 7.699 -1.536 1.00 98.06 87 ASN A C 1
ATOM 668 O O . ASN A 1 87 ? -7.476 7.794 -0.941 1.00 98.06 87 ASN A O 1
ATOM 672 N N . PRO A 1 88 ? -8.699 8.124 -2.806 1.00 98.19 88 PRO A N 1
ATOM 673 C CA . PRO A 1 88 ? -7.555 8.511 -3.639 1.00 98.19 88 PRO A CA 1
ATOM 674 C C . PRO A 1 88 ? -6.798 9.743 -3.140 1.00 98.19 88 PRO A C 1
ATOM 676 O O . PRO A 1 88 ? -5.634 9.928 -3.472 1.00 98.19 88 PRO A O 1
ATOM 679 N N . GLN A 1 89 ? -7.454 10.589 -2.343 1.00 97.88 89 GLN A N 1
ATOM 680 C CA . GLN A 1 89 ? -6.874 11.811 -1.779 1.00 97.88 89 GLN A CA 1
ATOM 681 C C . GLN A 1 89 ? -6.248 11.599 -0.396 1.00 97.88 89 GLN A C 1
ATOM 683 O O . GLN A 1 89 ? -5.801 12.564 0.215 1.00 97.88 89 GLN A O 1
ATOM 688 N N . ASN A 1 90 ? -6.226 10.368 0.133 1.00 98.25 90 ASN A N 1
ATOM 689 C CA . ASN A 1 90 ? -5.585 10.099 1.416 1.00 98.25 90 ASN A CA 1
ATOM 690 C C . ASN A 1 90 ? -4.060 9.937 1.226 1.00 98.25 90 ASN A C 1
ATOM 692 O O . ASN A 1 90 ? -3.615 8.895 0.729 1.00 98.25 90 ASN A O 1
ATOM 696 N N . PRO A 1 91 ? -3.235 10.913 1.660 1.00 98.31 91 PRO A N 1
ATOM 697 C CA . PRO A 1 91 ? -1.789 10.853 1.459 1.00 98.31 91 PRO A CA 1
ATOM 698 C C . PRO A 1 91 ? -1.123 9.728 2.262 1.00 98.31 91 PRO A C 1
ATOM 700 O O . PRO A 1 91 ? -0.080 9.221 1.852 1.00 98.31 91 PRO A O 1
ATOM 703 N N . VAL A 1 92 ? -1.723 9.297 3.378 1.00 98.50 92 VAL A N 1
ATOM 704 C CA . VAL A 1 92 ? -1.186 8.210 4.208 1.00 98.50 92 VAL A CA 1
ATOM 705 C C . VAL A 1 92 ? -1.214 6.894 3.436 1.00 98.50 92 VAL A C 1
ATOM 707 O O . VAL A 1 92 ? -0.214 6.179 3.418 1.00 98.50 92 VAL A O 1
ATOM 710 N N . TYR A 1 93 ? -2.318 6.589 2.748 1.00 98.62 93 TYR A N 1
ATOM 711 C CA . TYR A 1 93 ? -2.453 5.344 1.984 1.00 98.62 93 TYR A CA 1
ATOM 712 C C . TYR A 1 93 ? -1.542 5.318 0.762 1.00 98.62 93 TYR A C 1
ATOM 714 O O . TYR A 1 93 ? -0.918 4.293 0.496 1.00 98.62 93 TYR A O 1
ATOM 722 N N . LEU A 1 94 ? -1.388 6.453 0.077 1.00 98.81 94 LEU A N 1
ATOM 723 C CA . LEU A 1 94 ? -0.442 6.586 -1.031 1.00 98.81 94 LEU A CA 1
ATOM 724 C C . LEU A 1 94 ? 1.004 6.360 -0.564 1.00 98.81 94 LEU A C 1
ATOM 726 O O . LEU A 1 94 ? 1.744 5.605 -1.194 1.00 98.81 94 LEU A O 1
ATOM 730 N N . ASN A 1 95 ? 1.393 6.953 0.570 1.00 98.88 95 ASN A N 1
ATOM 731 C CA . ASN A 1 95 ? 2.729 6.771 1.134 1.00 98.88 95 ASN A CA 1
ATOM 732 C C . ASN A 1 95 ? 2.975 5.319 1.575 1.00 98.88 95 ASN A C 1
ATOM 734 O O . ASN A 1 95 ? 3.983 4.720 1.204 1.00 98.88 95 ASN A O 1
ATOM 738 N N . LYS A 1 96 ? 2.034 4.724 2.320 1.00 98.69 96 LYS A N 1
ATOM 739 C CA . LYS A 1 96 ? 2.130 3.327 2.769 1.00 98.69 96 LYS A CA 1
ATOM 740 C C . LYS A 1 96 ? 2.186 2.348 1.587 1.00 98.69 96 LYS A C 1
ATOM 742 O O . LYS A 1 96 ? 2.996 1.423 1.618 1.00 98.69 96 LYS A O 1
ATOM 747 N N . LEU A 1 97 ? 1.416 2.586 0.518 1.00 98.81 97 LEU A N 1
ATOM 748 C CA . LEU A 1 97 ? 1.498 1.813 -0.726 1.00 98.81 97 LEU A CA 1
ATOM 749 C C . LEU A 1 97 ? 2.882 1.928 -1.377 1.00 98.81 97 LEU A C 1
ATOM 751 O O . LEU A 1 97 ? 3.462 0.914 -1.759 1.00 98.81 97 LEU A O 1
ATOM 755 N N . GLY A 1 98 ? 3.427 3.144 -1.478 1.00 98.69 98 GLY A N 1
ATOM 756 C CA . GLY A 1 98 ? 4.761 3.378 -2.032 1.00 98.69 98 GLY A CA 1
ATOM 757 C C . GLY A 1 98 ? 5.855 2.636 -1.260 1.00 98.69 98 GLY A C 1
ATOM 758 O O . GLY A 1 98 ? 6.686 1.961 -1.866 1.00 98.69 98 GLY A O 1
ATOM 759 N N . ILE A 1 99 ? 5.813 2.689 0.075 1.00 98.69 99 ILE A N 1
ATOM 760 C CA . ILE A 1 99 ? 6.749 1.956 0.939 1.00 98.69 99 ILE A CA 1
ATOM 761 C C . ILE A 1 99 ? 6.595 0.444 0.739 1.00 98.69 99 ILE A C 1
ATOM 763 O O . ILE A 1 99 ? 7.600 -0.242 0.567 1.00 98.69 99 ILE A O 1
ATOM 767 N N . ALA A 1 100 ? 5.366 -0.081 0.720 1.00 98.69 100 ALA A N 1
ATOM 768 C CA . ALA A 1 100 ? 5.120 -1.508 0.509 1.00 98.69 100 ALA A CA 1
ATOM 769 C C . ALA A 1 100 ? 5.684 -1.996 -0.837 1.00 98.69 100 ALA A C 1
ATOM 771 O O . ALA A 1 100 ? 6.397 -2.995 -0.882 1.00 98.69 100 ALA A O 1
ATOM 772 N N . LEU A 1 101 ? 5.433 -1.259 -1.925 1.00 98.62 101 LEU A N 1
ATOM 773 C CA . LEU A 1 101 ? 5.945 -1.591 -3.258 1.00 98.62 101 LEU A CA 1
ATOM 774 C C . LEU A 1 101 ? 7.472 -1.513 -3.337 1.00 98.62 101 LEU A C 1
ATOM 776 O O . LEU A 1 101 ? 8.091 -2.357 -3.981 1.00 98.62 101 LEU A O 1
ATOM 780 N N . HIS A 1 102 ? 8.079 -0.527 -2.674 1.00 98.56 102 HIS A N 1
ATOM 781 C CA . HIS A 1 102 ? 9.532 -0.413 -2.608 1.00 98.56 102 HIS A CA 1
ATOM 782 C C . HIS A 1 102 ? 10.159 -1.613 -1.890 1.00 98.56 102 HIS A C 1
ATOM 784 O O . HIS A 1 102 ? 11.077 -2.227 -2.424 1.00 98.56 102 HIS A O 1
ATOM 790 N N . GLN A 1 103 ? 9.626 -1.985 -0.723 1.00 98.12 103 GLN A N 1
ATOM 791 C CA . GLN A 1 103 ? 10.119 -3.125 0.055 1.00 98.12 103 GLN A CA 1
ATOM 792 C C . GLN A 1 103 ? 9.877 -4.467 -0.646 1.00 98.12 103 GLN A C 1
ATOM 794 O O . GLN A 1 103 ? 10.671 -5.384 -0.496 1.00 98.12 103 GLN A O 1
ATOM 799 N N . GLN A 1 104 ? 8.814 -4.590 -1.448 1.00 96.62 104 GLN A N 1
ATOM 800 C CA . GLN A 1 104 ? 8.569 -5.787 -2.257 1.00 96.62 104 GLN A CA 1
ATOM 801 C C . GLN A 1 104 ? 9.646 -6.005 -3.337 1.00 96.62 104 GLN A C 1
ATOM 803 O O . GLN A 1 104 ? 9.855 -7.137 -3.771 1.00 96.62 104 GLN A O 1
ATOM 808 N N . ALA A 1 105 ? 10.265 -4.930 -3.829 1.00 91.81 105 ALA A N 1
ATOM 809 C CA . ALA A 1 105 ? 11.250 -4.980 -4.907 1.00 91.81 105 ALA A CA 1
ATOM 810 C C . ALA A 1 105 ? 12.708 -5.088 -4.418 1.00 91.81 105 ALA A C 1
ATOM 812 O O . ALA A 1 105 ? 13.589 -5.304 -5.252 1.00 91.81 105 ALA A O 1
ATOM 813 N N . ALA A 1 106 ? 12.950 -4.891 -3.118 1.00 76.75 106 ALA A N 1
ATOM 814 C CA . ALA A 1 106 ? 14.263 -4.969 -2.475 1.00 76.75 106 ALA A CA 1
ATOM 815 C C . ALA A 1 106 ? 14.641 -6.418 -2.128 1.00 76.75 106 ALA A C 1
ATOM 817 O O . ALA A 1 106 ? 15.843 -6.740 -2.258 1.00 76.75 106 ALA A O 1
#

Sequence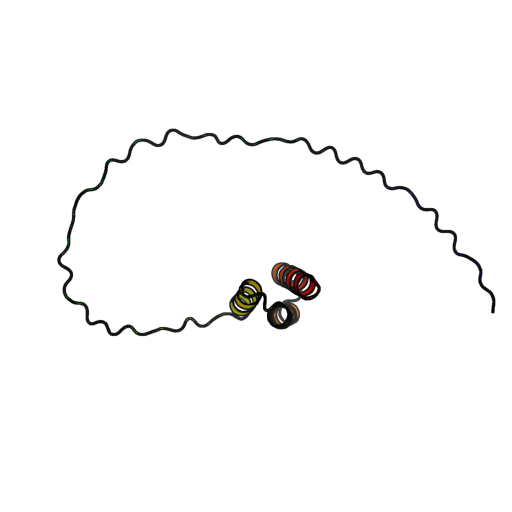 (106 aa):
MSRIPVAFPVSVLLLTLSIPCAGQSLVEGPEKPVAPRVAQSQPQTPVDSSVIVVKPELTQEQLADLYMARKDYREAAQVYKRLTDQNPQNPVYLNKLGIALHQQAA

pLDDT: mean 75.51, std 21.32, range [44.19, 98.88]

Radius of gyration: 28.13 Å; chains: 1; bounding box: 40×42×92 Å